Protein AF-A0A382C1L7-F1 (afdb_monomer)

Structure (mmCIF, N/CA/C/O backbone):
data_AF-A0A382C1L7-F1
#
_entry.id   AF-A0A382C1L7-F1
#
loop_
_atom_site.group_PDB
_atom_site.id
_atom_site.type_symbol
_atom_site.label_atom_id
_atom_site.label_alt_id
_atom_site.label_comp_id
_atom_site.label_asym_id
_atom_site.label_entity_id
_atom_site.label_seq_id
_atom_site.pdbx_PDB_ins_code
_atom_site.Cartn_x
_atom_site.Cartn_y
_atom_site.Cartn_z
_atom_site.occupancy
_atom_site.B_iso_or_equiv
_atom_site.auth_seq_id
_atom_site.auth_comp_id
_atom_site.auth_asym_id
_atom_site.auth_atom_id
_atom_site.pdbx_PDB_model_num
ATOM 1 N N . MET A 1 1 ? 3.199 6.342 9.855 1.00 65.69 1 MET A N 1
ATOM 2 C CA . MET A 1 1 ? 2.141 6.013 8.871 1.00 65.69 1 MET A CA 1
ATOM 3 C C . MET A 1 1 ? 0.771 6.201 9.529 1.00 65.69 1 MET A C 1
ATOM 5 O O . MET A 1 1 ? 0.213 5.240 10.041 1.00 65.69 1 MET A O 1
ATOM 9 N N . MET A 1 2 ? 0.243 7.430 9.568 1.00 90.19 2 MET A N 1
ATOM 10 C CA . MET A 1 2 ? -1.029 7.729 10.259 1.00 90.19 2 MET A CA 1
ATOM 11 C C . MET A 1 2 ? -2.239 7.017 9.632 1.00 90.19 2 MET A C 1
ATOM 13 O O . MET A 1 2 ? -3.157 6.631 10.347 1.00 90.19 2 MET A O 1
ATOM 17 N N . CYS A 1 3 ? -2.216 6.762 8.320 1.00 94.38 3 CYS A N 1
ATOM 18 C CA . CYS A 1 3 ? -3.327 6.126 7.608 1.00 94.38 3 CYS A CA 1
ATOM 19 C C . CYS A 1 3 ? -3.696 4.737 8.152 1.00 94.38 3 CYS A C 1
ATOM 21 O O . CYS A 1 3 ? -4.874 4.404 8.182 1.00 94.38 3 CYS A O 1
ATOM 23 N N . ALA A 1 4 ? -2.724 3.948 8.631 1.00 95.44 4 ALA A N 1
ATOM 24 C CA . ALA A 1 4 ? -3.002 2.634 9.217 1.00 95.44 4 ALA A CA 1
ATOM 25 C C . ALA A 1 4 ? -3.927 2.744 10.442 1.00 95.44 4 ALA A C 1
ATOM 27 O O . ALA A 1 4 ? -4.881 1.985 10.563 1.00 95.44 4 ALA A O 1
ATOM 28 N N . LEU A 1 5 ? -3.706 3.741 11.303 1.00 95.81 5 LEU A N 1
ATOM 29 C CA . LEU A 1 5 ? -4.546 3.965 12.482 1.00 95.81 5 LEU A CA 1
ATOM 30 C C . LEU A 1 5 ? -5.973 4.367 12.092 1.00 95.81 5 LEU A C 1
ATOM 32 O O . LEU A 1 5 ? -6.925 3.948 12.738 1.00 95.81 5 LEU A O 1
ATOM 36 N N . LEU A 1 6 ? -6.130 5.121 11.000 1.00 95.75 6 LEU A N 1
ATOM 37 C CA . LEU A 1 6 ? -7.445 5.489 10.469 1.00 95.75 6 LEU A CA 1
ATOM 38 C C . LEU A 1 6 ? -8.178 4.298 9.835 1.00 95.75 6 LEU A C 1
ATOM 40 O O . LEU A 1 6 ? -9.400 4.227 9.911 1.00 95.75 6 LEU A O 1
ATOM 44 N N . VAL A 1 7 ? -7.463 3.361 9.212 1.00 95.69 7 VAL A N 1
ATOM 45 C CA . VAL A 1 7 ? -8.077 2.177 8.589 1.00 95.69 7 VAL A CA 1
ATOM 46 C C . VAL A 1 7 ? -8.451 1.125 9.634 1.00 95.69 7 VAL A C 1
ATOM 48 O O . VAL A 1 7 ? -9.552 0.587 9.574 1.00 95.69 7 VAL A O 1
ATOM 51 N N . PHE A 1 8 ? -7.561 0.842 10.589 1.00 95.38 8 PHE A N 1
ATOM 52 C CA . PHE A 1 8 ? -7.742 -0.242 11.562 1.00 95.38 8 PHE A CA 1
ATOM 53 C C . PHE A 1 8 ? -8.361 0.209 12.892 1.00 95.38 8 PHE A C 1
ATOM 55 O O . PHE A 1 8 ? -8.776 -0.641 13.670 1.00 95.38 8 PHE A O 1
ATOM 62 N N . GLN A 1 9 ? -8.439 1.520 13.161 1.00 95.69 9 GLN A N 1
ATOM 63 C CA . GLN A 1 9 ? -9.014 2.096 14.390 1.00 95.69 9 GLN A CA 1
ATOM 64 C C . GLN A 1 9 ? -8.361 1.579 15.687 1.00 95.69 9 GLN A C 1
ATOM 66 O O . GLN A 1 9 ? -8.964 1.581 16.756 1.00 95.69 9 GLN A O 1
ATOM 71 N N . THR A 1 10 ? -7.104 1.141 15.599 1.00 95.19 10 THR A N 1
ATOM 72 C CA . THR A 1 10 ? -6.317 0.649 16.732 1.00 95.19 10 THR A CA 1
ATOM 73 C C . THR A 1 10 ? -4.818 0.839 16.475 1.00 95.19 10 THR A C 1
ATOM 75 O O . THR A 1 10 ? -4.379 0.733 15.323 1.00 95.19 10 THR A O 1
ATOM 78 N N . PRO A 1 11 ? -4.003 1.112 17.513 1.00 93.94 11 PRO A N 1
ATOM 79 C CA . PRO A 1 11 ? -2.548 1.109 17.391 1.00 93.94 11 PRO A CA 1
ATOM 80 C C . PRO A 1 11 ? -1.942 -0.302 17.347 1.00 93.94 11 PRO A C 1
ATOM 82 O O . PRO A 1 11 ? -0.798 -0.450 16.913 1.00 93.94 11 PRO A O 1
ATOM 85 N N . GLN A 1 12 ? -2.679 -1.342 17.751 1.00 95.69 12 GLN A N 1
ATOM 86 C CA . GLN A 1 12 ? -2.238 -2.734 17.637 1.00 95.69 12 GLN A CA 1
ATOM 87 C C . GLN A 1 12 ? -2.575 -3.287 16.250 1.00 95.69 12 GLN A C 1
ATOM 89 O O . GLN A 1 12 ? -3.670 -3.787 16.003 1.00 95.69 12 GLN A O 1
ATOM 94 N N . LEU A 1 13 ? -1.618 -3.188 15.327 1.00 94.75 13 LEU A N 1
ATOM 95 C CA . LEU A 1 13 ? -1.801 -3.658 13.956 1.00 94.75 13 LEU A CA 1
ATOM 96 C C . LEU A 1 13 ? -1.751 -5.194 13.863 1.00 94.75 13 LEU A C 1
ATOM 98 O O . LEU A 1 13 ? -0.913 -5.815 14.518 1.00 94.75 13 LEU A O 1
ATOM 102 N N . PRO A 1 14 ? -2.571 -5.813 12.991 1.00 93.75 14 PRO A N 1
ATOM 103 C CA . PRO A 1 14 ? -2.620 -7.270 12.843 1.00 93.75 14 PRO A CA 1
ATOM 104 C C . PRO A 1 14 ? -1.376 -7.866 12.161 1.00 93.75 14 PRO A C 1
ATOM 106 O O . PRO A 1 14 ? -1.164 -9.074 12.202 1.00 93.75 14 PRO A O 1
ATOM 109 N N . SER A 1 15 ? -0.551 -7.042 11.504 1.00 95.44 15 SER A N 1
ATOM 110 C CA . SER A 1 15 ? 0.710 -7.458 10.883 1.00 95.44 15 SER A CA 1
ATOM 111 C C . SER A 1 15 ? 1.643 -6.261 10.662 1.00 95.44 15 SER A C 1
ATOM 113 O O . SER A 1 15 ? 1.297 -5.111 10.947 1.00 95.44 15 SER A O 1
ATOM 115 N N . LYS A 1 16 ? 2.840 -6.521 10.126 1.00 94.75 16 LYS A N 1
ATOM 116 C CA . LYS A 1 16 ? 3.802 -5.485 9.724 1.00 94.75 16 LYS A CA 1
ATOM 117 C C . LYS A 1 16 ? 3.216 -4.621 8.605 1.00 94.75 16 LYS A C 1
ATOM 119 O O . LYS A 1 16 ? 2.520 -5.118 7.723 1.00 94.75 16 LYS A O 1
ATOM 124 N N . LEU A 1 17 ? 3.572 -3.335 8.580 1.00 93.44 17 LEU A N 1
ATOM 125 C CA . LEU A 1 17 ? 3.085 -2.397 7.559 1.00 93.44 17 LEU A CA 1
ATOM 126 C C . LEU A 1 17 ? 3.422 -2.824 6.125 1.00 93.44 17 LEU A C 1
ATOM 128 O O . LEU A 1 17 ? 2.599 -2.620 5.245 1.00 93.44 17 LEU A O 1
ATOM 132 N N . SER A 1 18 ? 4.585 -3.436 5.888 1.00 91.94 18 SER A N 1
ATOM 133 C CA . SER A 1 18 ? 4.963 -3.949 4.562 1.00 91.94 18 SER A CA 1
ATOM 134 C C . SER A 1 18 ? 4.059 -5.086 4.082 1.00 91.94 18 SER A C 1
ATOM 136 O O . SER A 1 18 ? 3.890 -5.262 2.883 1.00 91.94 18 SER A O 1
ATOM 138 N N . THR A 1 19 ? 3.473 -5.843 5.014 1.00 94.62 19 THR A N 1
ATOM 139 C CA . THR A 1 19 ? 2.493 -6.890 4.713 1.00 94.62 19 THR A CA 1
ATOM 140 C C . THR A 1 19 ? 1.115 -6.283 4.483 1.00 94.62 19 THR A C 1
ATOM 142 O O . THR 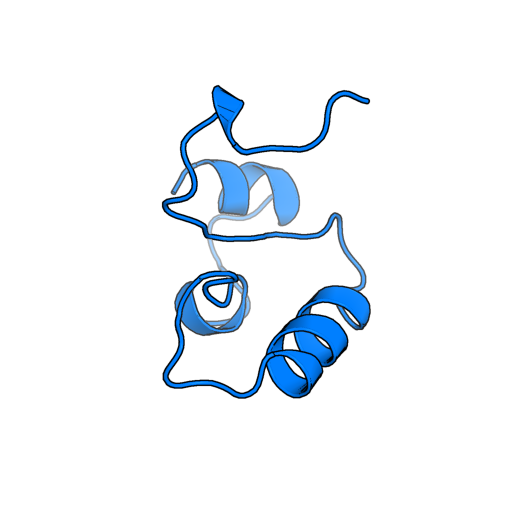A 1 19 ? 0.454 -6.637 3.522 1.00 94.62 19 THR A O 1
ATOM 145 N N . LEU A 1 20 ? 0.683 -5.353 5.342 1.00 95.81 20 LEU A N 1
ATOM 146 C CA . LEU A 1 20 ? -0.643 -4.722 5.251 1.00 95.81 20 LEU A CA 1
ATOM 147 C C . LEU A 1 20 ? -0.768 -3.724 4.094 1.00 95.81 20 LEU A C 1
ATOM 149 O O . LEU A 1 20 ? -1.875 -3.393 3.681 1.00 95.81 20 LEU A O 1
ATOM 153 N N . SER A 1 21 ? 0.355 -3.194 3.621 1.00 96.25 21 SER A N 1
ATOM 154 C CA . SER A 1 21 ? 0.422 -2.188 2.571 1.00 96.25 21 SER A CA 1
ATOM 155 C C . SER A 1 21 ? 1.620 -2.470 1.667 1.00 96.25 21 SER A C 1
ATOM 157 O O . SER A 1 21 ? 2.657 -1.801 1.778 1.00 96.25 21 SER A O 1
ATOM 159 N N . PRO A 1 22 ? 1.516 -3.498 0.803 1.00 95.31 22 PRO A N 1
ATOM 160 C CA . PRO A 1 22 ? 2.557 -3.781 -0.169 1.00 95.31 22 PRO A CA 1
ATOM 161 C C . PRO A 1 22 ? 2.724 -2.589 -1.116 1.00 95.31 22 PRO A C 1
ATOM 163 O O . PRO A 1 22 ? 1.792 -1.818 -1.371 1.00 95.31 22 PRO A O 1
ATOM 166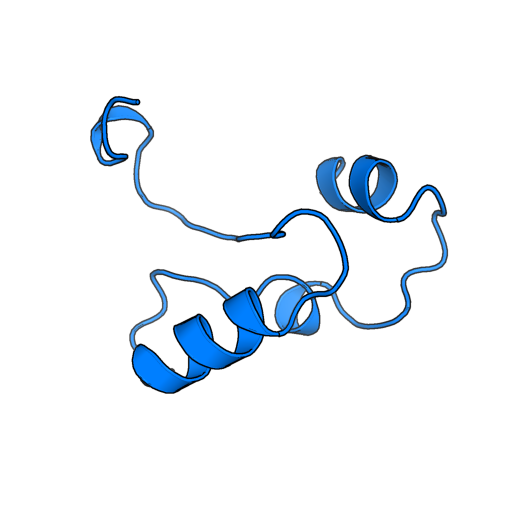 N N . TRP A 1 23 ? 3.946 -2.419 -1.604 1.00 95.25 23 TRP A N 1
ATOM 167 C CA . TRP A 1 23 ? 4.301 -1.321 -2.492 1.00 95.25 23 TRP A CA 1
ATOM 168 C C . TRP A 1 23 ? 3.784 -1.623 -3.896 1.00 95.25 23 TRP A C 1
ATOM 170 O O . TRP A 1 23 ? 4.185 -2.613 -4.504 1.00 95.25 23 TRP A O 1
ATOM 180 N N . LEU A 1 24 ? 2.905 -0.768 -4.412 1.00 93.88 24 LEU A N 1
ATOM 181 C CA . LEU A 1 24 ? 2.328 -0.931 -5.748 1.00 93.88 24 LEU A CA 1
ATOM 182 C C . LEU A 1 24 ? 3.380 -0.784 -6.860 1.00 93.88 24 LEU A C 1
ATOM 184 O O . LEU A 1 24 ? 3.266 -1.376 -7.930 1.00 93.88 24 LEU A O 1
ATOM 188 N N . ASP A 1 25 ? 4.400 0.023 -6.598 1.00 92.75 25 ASP A N 1
ATOM 189 C CA . ASP A 1 25 ? 5.470 0.423 -7.506 1.00 92.75 25 ASP A CA 1
ATOM 190 C C . ASP A 1 25 ? 6.774 -0.370 -7.301 1.00 92.75 25 ASP A C 1
ATOM 192 O O . ASP A 1 25 ? 7.802 -0.043 -7.895 1.00 92.75 25 ASP A O 1
ATOM 196 N N . TRP A 1 26 ? 6.756 -1.431 -6.487 1.00 93.06 26 TRP A N 1
ATOM 197 C CA . TRP A 1 26 ? 7.943 -2.250 -6.249 1.00 93.06 26 TRP A CA 1
ATOM 198 C C . TRP A 1 26 ? 8.060 -3.391 -7.256 1.00 93.06 26 TRP A C 1
ATOM 200 O O . TRP A 1 26 ? 7.384 -4.409 -7.155 1.00 93.06 26 TRP A O 1
ATOM 210 N N . LEU A 1 27 ? 8.974 -3.230 -8.214 1.00 91.44 27 LEU A N 1
ATOM 211 C CA . LEU A 1 27 ? 9.149 -4.146 -9.350 1.00 91.44 27 LEU A CA 1
ATOM 212 C C . LEU A 1 27 ? 9.744 -5.519 -8.993 1.00 91.44 27 LEU A C 1
ATOM 214 O O . LEU A 1 27 ? 9.871 -6.369 -9.868 1.00 91.44 27 LEU A O 1
ATOM 218 N N . VAL A 1 28 ? 10.125 -5.737 -7.731 1.00 95.00 28 VAL A N 1
ATOM 219 C CA . VAL A 1 28 ? 10.601 -7.045 -7.250 1.00 95.00 28 VAL A CA 1
ATOM 220 C C . VAL A 1 28 ? 9.444 -8.039 -7.142 1.00 95.00 28 VAL A C 1
ATOM 222 O O . VAL A 1 28 ? 9.629 -9.227 -7.394 1.00 95.00 28 VAL A O 1
ATOM 225 N N . ASN A 1 29 ? 8.248 -7.562 -6.793 1.00 92.69 29 ASN A N 1
ATOM 226 C CA . ASN A 1 29 ? 7.063 -8.397 -6.668 1.00 92.69 29 ASN A CA 1
ATOM 227 C C . ASN A 1 29 ? 6.284 -8.402 -7.993 1.00 92.69 29 ASN A C 1
ATOM 229 O O . ASN A 1 29 ? 6.075 -7.331 -8.574 1.00 92.69 29 ASN A O 1
ATOM 233 N N . PRO A 1 30 ? 5.800 -9.567 -8.463 1.00 95.44 30 PRO A N 1
ATOM 234 C CA . PRO A 1 30 ? 4.899 -9.615 -9.604 1.00 95.44 30 PRO A CA 1
ATOM 235 C C . PRO A 1 30 ? 3.670 -8.737 -9.360 1.00 95.44 30 PRO A C 1
ATOM 237 O O . PRO A 1 30 ? 3.053 -8.771 -8.293 1.00 95.44 30 PRO A O 1
ATOM 240 N N . ARG A 1 31 ? 3.305 -7.939 -10.365 1.00 94.31 31 ARG A N 1
ATOM 241 C CA . ARG A 1 31 ? 2.180 -6.998 -10.268 1.00 94.31 31 ARG A CA 1
ATOM 242 C C . ARG A 1 31 ? 0.865 -7.690 -9.920 1.00 94.31 31 ARG A C 1
ATOM 244 O O . ARG A 1 31 ? 0.101 -7.155 -9.121 1.00 94.31 31 ARG A O 1
ATOM 251 N N . ASP A 1 32 ? 0.627 -8.867 -10.491 1.00 96.12 32 ASP A N 1
ATOM 252 C CA . ASP A 1 32 ? -0.604 -9.626 -10.271 1.00 96.12 32 ASP A CA 1
ATOM 253 C C . ASP A 1 32 ? -0.723 -10.104 -8.821 1.00 96.12 32 ASP A C 1
ATOM 255 O O . ASP A 1 32 ? -1.801 -10.005 -8.240 1.00 96.12 32 ASP A O 1
ATOM 259 N N . ASP A 1 33 ? 0.389 -10.493 -8.190 1.00 96.69 33 ASP A N 1
ATOM 260 C CA . ASP A 1 33 ? 0.412 -10.887 -6.777 1.00 96.69 33 ASP A CA 1
ATOM 261 C C . ASP A 1 33 ? 0.085 -9.701 -5.866 1.00 96.69 33 ASP A C 1
ATOM 263 O O . ASP A 1 33 ? -0.711 -9.818 -4.930 1.00 96.69 33 ASP A O 1
ATOM 267 N N . VAL A 1 34 ? 0.667 -8.531 -6.150 1.00 96.44 34 VAL A N 1
ATOM 268 C CA . VAL A 1 34 ? 0.381 -7.301 -5.396 1.00 96.44 34 VAL A CA 1
ATOM 269 C C . VAL A 1 34 ? -1.083 -6.892 -5.581 1.00 96.44 34 VAL A C 1
ATOM 271 O O . VAL A 1 34 ? -1.759 -6.555 -4.608 1.00 96.44 34 VAL A O 1
ATOM 274 N N . SER A 1 35 ? -1.597 -6.964 -6.810 1.00 95.38 35 SER A N 1
ATOM 275 C CA . SER A 1 35 ? -2.993 -6.655 -7.133 1.00 95.38 35 SER A CA 1
ATOM 276 C C . SER A 1 35 ? -3.970 -7.606 -6.436 1.00 95.38 35 SER A C 1
ATOM 278 O O . SER A 1 35 ? -4.942 -7.153 -5.822 1.00 95.38 35 SER A O 1
ATOM 280 N N . ALA A 1 36 ? -3.694 -8.911 -6.460 1.00 97.00 36 ALA A N 1
ATOM 281 C CA . ALA A 1 36 ? -4.488 -9.927 -5.779 1.00 97.00 36 ALA A CA 1
ATOM 282 C C . ALA A 1 36 ? -4.484 -9.709 -4.260 1.00 97.00 36 ALA A C 1
ATOM 284 O O . ALA A 1 36 ? -5.549 -9.700 -3.640 1.00 97.00 36 ALA A O 1
ATOM 285 N N . HIS A 1 37 ? -3.314 -9.437 -3.669 1.00 96.69 37 HIS A N 1
ATOM 286 C CA . HIS A 1 37 ? -3.191 -9.118 -2.247 1.00 96.69 37 HIS A CA 1
ATOM 287 C C . HIS A 1 37 ? -4.051 -7.904 -1.876 1.00 96.69 37 HIS A C 1
ATOM 289 O O . HIS A 1 37 ? -4.874 -7.977 -0.963 1.00 96.69 37 HIS A O 1
ATOM 295 N N . LEU A 1 38 ? -3.886 -6.785 -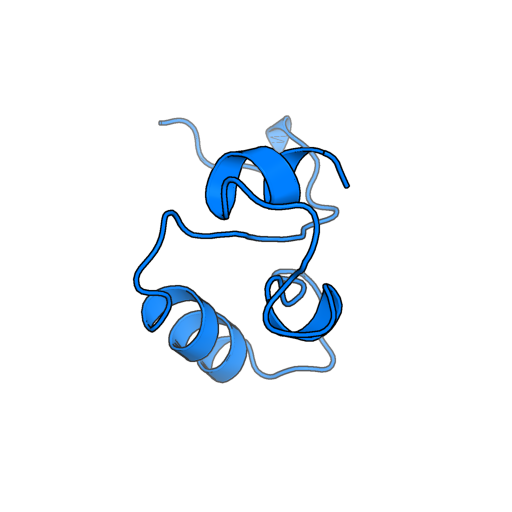2.586 1.00 96.56 38 LEU A N 1
ATOM 296 C CA . LEU A 1 38 ? -4.634 -5.554 -2.317 1.00 96.56 38 LEU A CA 1
ATOM 297 C C . LEU A 1 38 ? -6.144 -5.734 -2.531 1.00 96.56 38 LEU A C 1
ATOM 299 O O . LEU A 1 38 ? -6.941 -5.133 -1.809 1.00 96.56 38 LEU A O 1
ATOM 303 N N . SER A 1 39 ? -6.547 -6.566 -3.493 1.00 96.75 39 SER A N 1
ATOM 304 C CA . SER A 1 39 ? -7.955 -6.866 -3.778 1.00 96.75 39 SER A CA 1
ATOM 305 C C . SER A 1 39 ? -8.604 -7.759 -2.720 1.00 96.7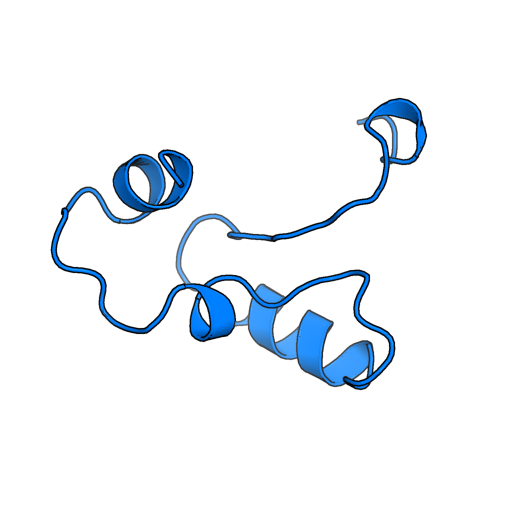5 39 SER A C 1
ATOM 307 O O . SER A 1 39 ? -9.805 -7.634 -2.495 1.00 96.75 39 SER A O 1
ATOM 309 N N . ALA A 1 40 ? -7.828 -8.614 -2.049 1.00 97.12 40 ALA A N 1
ATOM 310 C CA . ALA A 1 40 ? -8.299 -9.484 -0.971 1.00 97.12 40 ALA A CA 1
ATOM 311 C C . ALA A 1 40 ? -8.480 -8.759 0.380 1.00 97.12 40 ALA A C 1
ATOM 313 O O . ALA A 1 40 ? -8.989 -9.349 1.334 1.00 97.12 40 ALA A O 1
ATOM 314 N N . GLN A 1 41 ? -8.068 -7.491 0.495 1.00 96.69 41 GLN A N 1
ATOM 315 C CA . GLN A 1 41 ? -8.250 -6.716 1.723 1.00 96.69 41 GLN A CA 1
ATOM 316 C C . GLN A 1 41 ? -9.740 -6.475 2.008 1.00 96.69 41 GLN A C 1
ATOM 318 O O . GLN A 1 41 ? -10.451 -5.884 1.200 1.00 96.69 41 GL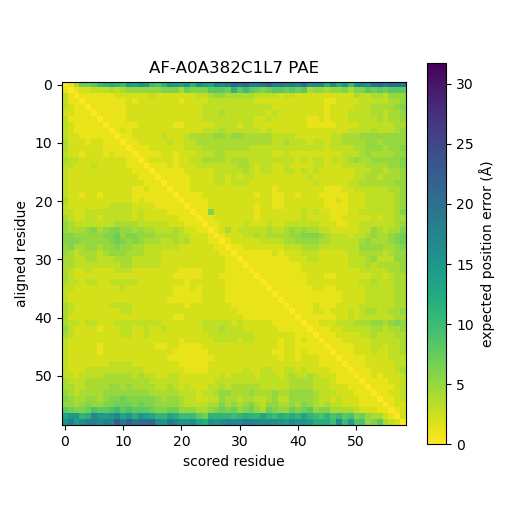N A O 1
ATOM 323 N N . ALA A 1 42 ? -10.200 -6.880 3.196 1.00 95.50 42 ALA A N 1
ATOM 324 C CA . ALA A 1 42 ? -11.591 -6.699 3.630 1.00 95.50 42 ALA A CA 1
ATOM 325 C C . ALA A 1 42 ? -11.910 -5.269 4.117 1.00 95.50 42 ALA A C 1
ATOM 327 O O . ALA A 1 42 ? -13.072 -4.898 4.266 1.00 95.50 42 ALA A O 1
ATOM 328 N N . HIS A 1 43 ? -10.883 -4.460 4.382 1.00 94.56 43 HIS A N 1
ATOM 329 C CA . HIS A 1 43 ? -11.004 -3.046 4.736 1.00 94.56 43 HIS A CA 1
ATOM 330 C C . HIS A 1 43 ? -10.785 -2.151 3.506 1.00 94.56 43 HIS A C 1
ATOM 332 O O . HIS A 1 43 ? -10.487 -2.613 2.406 1.00 94.56 43 HIS A O 1
ATOM 338 N N . ARG A 1 44 ? -10.885 -0.826 3.684 1.00 94.25 44 ARG A N 1
ATOM 339 C CA . ARG A 1 44 ? -10.470 0.147 2.657 1.00 94.25 44 ARG A CA 1
ATOM 340 C C . ARG A 1 44 ? -9.040 -0.169 2.207 1.00 94.25 44 ARG A C 1
ATOM 342 O O . ARG A 1 44 ? -8.158 -0.263 3.058 1.00 94.25 44 ARG A O 1
ATOM 349 N N . ARG A 1 45 ? -8.823 -0.314 0.894 1.00 94.56 45 ARG A N 1
ATOM 350 C CA . ARG A 1 45 ? -7.512 -0.646 0.310 1.00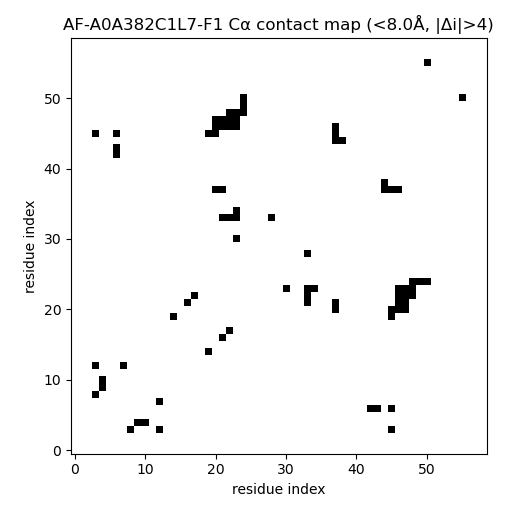 94.56 45 ARG A CA 1
ATOM 351 C C . ARG A 1 45 ? -6.433 0.269 0.868 1.00 94.56 45 ARG A C 1
ATOM 353 O O . ARG A 1 45 ? -6.546 1.494 0.782 1.00 94.56 45 ARG A O 1
ATOM 360 N N . PHE A 1 46 ? -5.407 -0.336 1.444 1.00 96.12 46 PHE A N 1
ATOM 361 C CA . PHE A 1 46 ? -4.317 0.368 2.092 1.00 96.12 46 PHE A CA 1
ATOM 362 C C . PHE A 1 46 ? -3.036 0.161 1.288 1.00 96.12 46 PHE A C 1
ATOM 364 O O . PHE A 1 46 ? -2.375 -0.867 1.386 1.00 96.12 46 PHE A O 1
ATOM 371 N N . ILE A 1 47 ? -2.691 1.151 0.467 1.00 95.19 47 ILE A N 1
ATOM 372 C CA . ILE A 1 47 ? -1.656 1.036 -0.565 1.00 95.19 47 ILE A CA 1
ATOM 373 C C . ILE A 1 47 ? -0.493 1.970 -0.243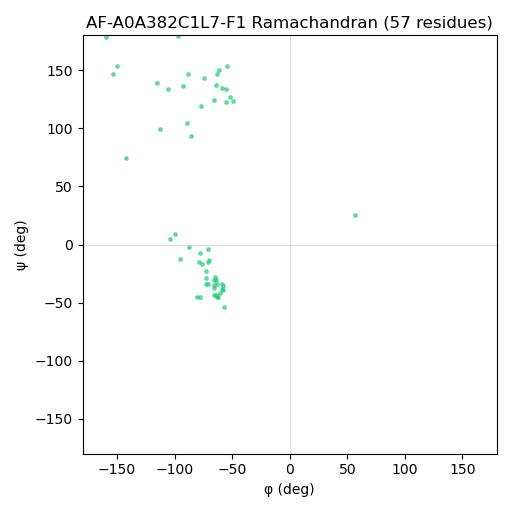 1.00 95.19 47 ILE A C 1
ATOM 375 O O . ILE A 1 47 ? -0.700 3.127 0.134 1.00 95.19 47 ILE A O 1
ATOM 379 N N . LYS A 1 48 ? 0.729 1.482 -0.451 1.00 95.19 48 LYS A N 1
ATOM 380 C CA . LYS A 1 48 ? 1.944 2.291 -0.444 1.00 95.19 48 LYS A CA 1
ATOM 381 C C . LYS A 1 48 ? 2.420 2.467 -1.884 1.00 95.19 48 LYS A C 1
ATOM 383 O O . LYS A 1 48 ? 2.454 1.512 -2.650 1.00 95.19 48 LYS A O 1
ATOM 388 N N . THR A 1 49 ? 2.774 3.697 -2.240 1.00 94.62 49 THR A N 1
ATOM 389 C CA . THR A 1 49 ? 3.367 4.044 -3.534 1.00 94.62 49 THR A CA 1
ATOM 390 C C . THR A 1 49 ? 4.301 5.247 -3.383 1.00 94.62 49 THR A C 1
ATOM 392 O O . THR A 1 49 ? 4.124 6.048 -2.455 1.00 94.62 49 THR A O 1
ATOM 395 N N . HIS A 1 50 ? 5.292 5.361 -4.264 1.00 94.56 50 HIS A N 1
ATOM 396 C CA . HIS A 1 50 ? 6.086 6.569 -4.506 1.00 94.56 50 HIS A CA 1
ATOM 397 C C . HIS A 1 50 ? 5.681 7.270 -5.807 1.00 94.56 50 HIS A C 1
ATOM 399 O O . 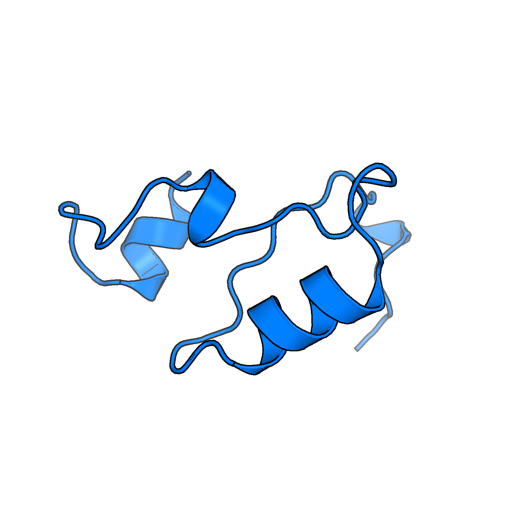HIS A 1 50 ? 6.315 8.253 -6.182 1.00 94.56 50 HIS A O 1
ATOM 405 N N . THR A 1 51 ? 4.631 6.789 -6.486 1.00 93.81 51 THR A N 1
ATOM 406 C CA . THR A 1 51 ? 4.044 7.489 -7.634 1.00 93.81 51 THR A CA 1
ATOM 407 C C . THR A 1 51 ? 3.658 8.906 -7.198 1.00 93.81 51 THR A C 1
ATOM 409 O O . THR A 1 51 ? 2.895 9.048 -6.235 1.00 93.81 51 THR A O 1
ATOM 412 N N . PRO A 1 52 ? 4.189 9.946 -7.863 1.00 95.06 52 PRO A N 1
ATOM 413 C CA . PRO A 1 52 ? 3.778 11.323 -7.632 1.00 95.06 52 PRO A CA 1
ATOM 414 C C . PRO A 1 52 ? 2.263 11.499 -7.787 1.00 95.06 52 PRO A C 1
ATOM 416 O O . PRO A 1 52 ? 1.610 10.740 -8.500 1.00 95.06 52 PRO A O 1
ATOM 419 N N . LEU A 1 53 ? 1.688 12.494 -7.110 1.00 93.56 53 LEU A N 1
ATOM 420 C CA . LEU A 1 53 ? 0.236 12.709 -7.101 1.00 93.56 53 LEU A CA 1
ATOM 421 C C . LEU A 1 53 ? -0.337 12.944 -8.509 1.00 93.56 53 LEU A C 1
ATOM 423 O O . LEU A 1 53 ? -1.410 12.441 -8.824 1.00 93.56 53 LEU A O 1
ATOM 427 N N . ASP A 1 54 ? 0.388 13.674 -9.351 1.00 94.50 54 ASP A N 1
ATOM 428 C CA . ASP A 1 54 ? 0.069 13.932 -10.760 1.00 94.50 54 ASP A CA 1
ATOM 429 C C . ASP A 1 54 ? 0.210 12.691 -11.659 1.00 94.50 54 ASP A C 1
ATOM 431 O O . ASP A 1 54 ? -0.293 12.681 -12.779 1.00 94.50 54 ASP A O 1
ATOM 435 N N . GLY A 1 55 ? 0.841 11.625 -11.161 1.00 91.50 55 GLY A N 1
ATOM 436 C CA . GLY A 1 55 ? 0.893 10.313 -11.804 1.00 91.50 55 GLY A CA 1
ATOM 437 C C . GLY A 1 55 ? -0.277 9.388 -11.449 1.00 91.50 55 GLY A C 1
ATOM 438 O O . GLY A 1 55 ? -0.331 8.264 -11.951 1.00 91.50 55 GLY A O 1
ATOM 439 N N . LEU A 1 56 ? -1.199 9.809 -10.575 1.00 90.12 56 LEU A N 1
ATOM 440 C CA . LEU A 1 56 ? -2.392 9.033 -10.230 1.00 90.12 56 LEU A CA 1
ATOM 441 C C . LEU A 1 56 ? -3.546 9.343 -11.198 1.00 90.12 56 LEU A C 1
ATOM 443 O O . LEU A 1 56 ? -3.680 10.481 -11.647 1.00 90.12 56 LEU A O 1
ATOM 447 N N . PRO A 1 57 ? -4.411 8.359 -11.513 1.00 88.25 57 PRO A N 1
ATOM 448 C CA . PRO A 1 57 ? -5.564 8.600 -12.371 1.00 88.25 57 PRO A CA 1
ATOM 449 C C . PRO A 1 57 ? -6.474 9.674 -11.765 1.00 88.25 57 PRO A C 1
ATOM 451 O O . PRO A 1 57 ? -6.793 9.635 -10.573 1.00 88.25 57 PRO A O 1
ATOM 454 N N . SER A 1 58 ? -6.915 10.620 -12.597 1.00 86.56 58 SER A N 1
ATOM 455 C CA . SER A 1 58 ? -8.001 11.525 -12.231 1.00 86.56 58 SER A CA 1
ATOM 456 C C . SER A 1 58 ? -9.279 10.710 -12.037 1.00 86.56 58 SER A C 1
ATOM 458 O O . SER A 1 58 ? -9.544 9.789 -12.808 1.00 86.56 58 SER A O 1
ATOM 460 N N . ARG A 1 59 ? -10.023 11.035 -10.980 1.00 73.31 59 ARG A N 1
ATOM 461 C CA . ARG A 1 59 ? -11.245 10.340 -10.563 1.00 73.31 59 ARG A CA 1
ATOM 462 C C . ARG A 1 59 ? -12.282 10.198 -11.674 1.00 73.31 59 ARG A C 1
ATOM 464 O O . ARG A 1 59 ? -12.458 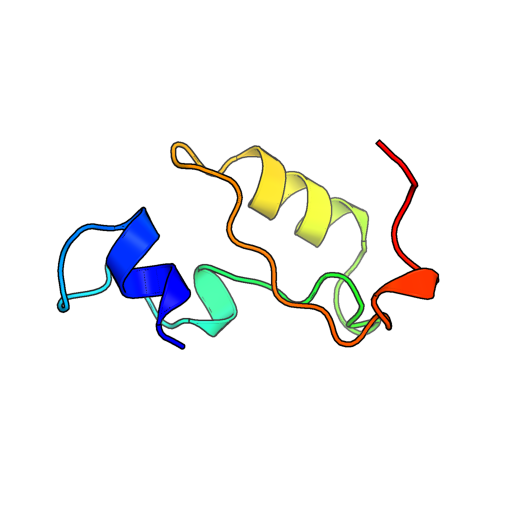11.178 -12.428 1.00 73.31 59 ARG A O 1
#

Radius of gyration: 12.18 Å; Cα contacts (8 Å, |Δi|>4): 40; chains: 1; bounding box: 22×25×30 Å

Foldseek 3Di:
DVVQCVFVVDPDDPDDPCQLAPECPDPVDDNVVNVVSQVPDPIDRHYDYPQDPVNDDDD

Nearest PDB structures (foldseek):
  4gra-assembly2_B  TM=6.183E-01  e=4.387E+00  Homo sapiens

InterPro domains:
  IPR000863 Sulfotransferase domain [PF00685] (7-58)

Organism: NCBI:txid408172

Sequence (59 aa):
MMCALLVFQTPQLPSKLSTLSPWLDWLVNPRDDVSAHLSAQAHRRFIKTHTPLDGLPSR

pLDDT: mean 93.65, std 5.01, range [65.69, 97.12]

Solvent-accessible surface area (backbone atoms only — not comparable to full-atom values): 3991 Å² total; per-residue (Å²): 121,71,65,58,39,72,73,67,74,42,91,80,65,97,62,57,64,68,74,66,26,50,55,78,76,45,83,87,52,60,65,66,59,55,51,51,55,52,67,66,47,93,60,83,75,54,77,35,70,83,73,53,77,88,74,50,83,81,132

Secondary structure (DSSP, 8-state):
-HHHHHHHSSSS-SS-HHHHS-BTT-TTS-HHHHHHHHHT-SSS---B----GGGSPP-

Mean predicted aligned error: 3.11 Å